Protein AF-A0A2X3J5K5-F1 (afdb_monomer)

Nearest PDB structures (foldseek):
  3zx6-assembly1_A  TM=9.446E-01  e=4.909E-11  Archaeoglobus fulgidus DSM 4304
  8c5v-assembly1_I  TM=9.275E-01  e=1.408E-10  Escherichia coli
  3zx6-assembly1_B  TM=9.457E-01  e=4.040E-10  Archaeoglobus fulgidus DSM 4304
  3ja6-assembly1_I  TM=5.205E-01  e=5.633E-06  Escherichia coli
  3g67-assembly1_A  TM=5.575E-01  e=2.902E-05  Thermotoga maritima

Organism: NCBI:txid158822

Structure (mmCIF, N/CA/C/O backbone):
data_AF-A0A2X3J5K5-F1
#
_entry.id   AF-A0A2X3J5K5-F1
#
loop_
_atom_site.group_PDB
_atom_site.id
_atom_site.type_symbol
_atom_site.label_atom_id
_atom_site.label_alt_id
_atom_site.label_comp_id
_atom_site.label_asym_id
_atom_site.label_entity_id
_atom_site.label_seq_id
_atom_site.pdbx_PDB_ins_code
_atom_site.Cartn_x
_atom_site.Cartn_y
_atom_site.Cartn_z
_atom_site.occupancy
_atom_site.B_iso_or_equiv
_atom_site.auth_seq_id
_atom_site.auth_comp_id
_atom_site.auth_asym_id
_atom_site.auth_atom_id
_atom_site.pdbx_PDB_model_num
ATOM 1 N N . MET A 1 1 ? -40.249 -5.834 88.099 1.00 46.81 1 MET A N 1
ATOM 2 C CA . MET A 1 1 ? -40.583 -4.762 87.136 1.00 46.81 1 MET A CA 1
ATOM 3 C C . MET A 1 1 ? -39.458 -4.706 86.101 1.00 46.81 1 MET A C 1
ATOM 5 O O . MET A 1 1 ? -38.444 -4.090 86.367 1.00 46.81 1 MET A O 1
ATOM 9 N N . THR A 1 2 ? -39.566 -5.437 84.986 1.00 55.00 2 THR A N 1
ATOM 10 C CA . THR A 1 2 ? -38.539 -5.498 83.906 1.00 55.00 2 THR A CA 1
ATOM 11 C C . THR A 1 2 ? -39.133 -5.218 82.517 1.00 55.00 2 THR A C 1
ATOM 13 O O . THR A 1 2 ? -38.489 -5.398 81.490 1.00 55.00 2 THR A O 1
ATOM 16 N N . TRP A 1 3 ? -40.389 -4.769 82.482 1.00 56.94 3 TRP A N 1
ATOM 17 C CA . TRP A 1 3 ? -41.113 -4.407 81.264 1.00 56.94 3 TRP A CA 1
ATOM 18 C C . TRP A 1 3 ? -40.567 -3.172 80.516 1.00 56.94 3 TRP A C 1
ATOM 20 O O . TRP A 1 3 ? -40.581 -3.207 79.286 1.00 56.94 3 TRP A O 1
ATOM 30 N N . PRO A 1 4 ? -40.043 -2.118 81.181 1.00 62.28 4 PRO A N 1
ATOM 31 C CA . PRO A 1 4 ? -39.484 -0.964 80.470 1.00 62.28 4 PRO A CA 1
ATOM 32 C C . PRO A 1 4 ? -38.283 -1.354 79.600 1.00 62.28 4 PRO A C 1
ATOM 34 O O . PRO A 1 4 ? -38.254 -1.033 78.420 1.00 62.28 4 PRO A O 1
ATOM 37 N N . SER A 1 5 ? -37.378 -2.174 80.147 1.00 67.25 5 SER A N 1
ATOM 38 C CA . SER A 1 5 ? -36.110 -2.580 79.526 1.00 67.25 5 SER A CA 1
ATOM 39 C C . SER A 1 5 ? -36.296 -3.346 78.214 1.00 67.25 5 SER A C 1
ATOM 41 O O . SER A 1 5 ? -35.604 -3.087 77.239 1.00 67.25 5 SER A O 1
ATOM 43 N N . ARG A 1 6 ? -37.268 -4.270 78.166 1.00 74.69 6 ARG A N 1
ATOM 44 C CA . ARG A 1 6 ? -37.573 -5.039 76.945 1.00 74.69 6 ARG A CA 1
ATOM 45 C C . ARG A 1 6 ? -38.246 -4.193 75.868 1.00 74.69 6 ARG A C 1
ATOM 47 O O . ARG A 1 6 ? -38.060 -4.465 74.688 1.00 74.69 6 ARG A O 1
ATOM 54 N N . THR A 1 7 ? -39.033 -3.197 76.270 1.00 79.75 7 THR A N 1
ATOM 55 C CA . THR A 1 7 ? -39.702 -2.291 75.326 1.00 79.75 7 THR A CA 1
ATOM 56 C C . THR A 1 7 ? -38.690 -1.313 74.720 1.00 79.75 7 THR A C 1
ATOM 58 O O . THR A 1 7 ? -38.739 -1.054 73.523 1.00 79.75 7 THR A O 1
ATOM 61 N N . GLU A 1 8 ? -37.725 -0.843 75.517 1.00 80.12 8 GLU A N 1
ATOM 62 C CA . GLU A 1 8 ? -36.580 -0.034 75.072 1.00 80.12 8 GLU A CA 1
ATOM 63 C C . GLU A 1 8 ? -35.655 -0.802 74.116 1.00 80.12 8 GLU A C 1
ATOM 65 O O . GLU A 1 8 ? -35.320 -0.293 73.049 1.00 80.12 8 GLU A O 1
ATOM 70 N N . GLU A 1 9 ? -35.304 -2.052 74.437 1.00 81.50 9 GLU A N 1
ATOM 71 C CA . GLU A 1 9 ? -34.522 -2.920 73.542 1.00 81.50 9 GLU A CA 1
ATOM 72 C C . GLU A 1 9 ? -35.236 -3.174 72.209 1.00 81.50 9 GLU A C 1
ATOM 74 O O . GLU A 1 9 ? -34.619 -3.095 71.148 1.00 81.50 9 GLU A O 1
ATOM 79 N N . GLN A 1 10 ? -36.543 -3.462 72.239 1.00 76.38 10 GLN A N 1
ATOM 80 C CA . GLN A 1 10 ? -37.319 -3.662 71.013 1.00 76.38 10 GLN A CA 1
ATOM 81 C C . GLN A 1 10 ? -37.435 -2.383 70.179 1.00 76.38 10 GLN A C 1
ATOM 83 O O . GLN A 1 10 ? -37.351 -2.460 68.953 1.00 76.38 10 GLN A O 1
ATOM 88 N N . ALA A 1 11 ? -37.612 -1.223 70.816 1.00 84.00 11 ALA A N 1
ATOM 89 C CA . ALA A 1 11 ? -37.636 0.063 70.126 1.00 84.00 11 ALA A CA 1
ATOM 90 C C . ALA A 1 11 ? -36.280 0.369 69.470 1.00 84.00 11 ALA A C 1
ATOM 92 O O . ALA A 1 11 ? -36.245 0.735 68.298 1.00 84.00 11 ALA A O 1
ATOM 93 N N . SER A 1 12 ? -35.174 0.121 70.177 1.00 85.50 12 SER A N 1
ATOM 94 C CA . SER A 1 12 ? -33.817 0.295 69.647 1.00 85.50 12 SER A CA 1
ATOM 95 C C . SER A 1 12 ? -33.522 -0.650 68.474 1.00 85.50 12 SER A C 1
ATOM 97 O O . SER A 1 12 ? -32.991 -0.220 67.451 1.00 85.50 12 SER A O 1
ATOM 99 N N . ALA A 1 13 ? -33.941 -1.918 68.553 1.00 87.25 13 ALA A N 1
ATOM 100 C CA . ALA A 1 13 ? -33.798 -2.868 67.447 1.00 87.25 13 ALA A CA 1
ATOM 101 C C . ALA A 1 13 ? -34.619 -2.462 66.207 1.00 87.25 13 ALA A C 1
ATOM 103 O O . ALA A 1 13 ? -34.168 -2.637 65.071 1.00 87.25 13 ALA A O 1
ATOM 104 N N . LEU A 1 14 ? -35.817 -1.900 66.408 1.00 89.56 14 LEU A N 1
ATOM 105 C CA . LEU A 1 14 ? -36.647 -1.350 65.333 1.00 89.56 14 LEU A CA 1
ATOM 106 C C . LEU A 1 14 ? -36.011 -0.114 64.694 1.00 89.56 14 LEU A C 1
ATOM 108 O O . LEU A 1 14 ? -36.003 -0.017 63.471 1.00 89.56 14 LEU A O 1
ATOM 112 N N . GLU A 1 15 ? -35.445 0.790 65.491 1.00 89.00 15 GLU A N 1
ATOM 113 C CA . GLU A 1 15 ? -34.732 1.974 65.003 1.00 89.00 15 GLU A CA 1
ATOM 114 C C . GLU A 1 15 ? -33.497 1.583 64.179 1.00 89.00 15 GLU A C 1
ATOM 116 O O . GLU A 1 15 ? -33.308 2.070 63.064 1.00 89.00 15 GLU A O 1
ATOM 121 N N . GLN A 1 16 ? -32.719 0.607 64.654 1.00 89.94 16 GLN A N 1
ATOM 122 C CA . GLN A 1 16 ? -31.580 0.065 63.914 1.00 89.94 16 GLN A CA 1
ATOM 123 C C . GLN A 1 16 ? -32.014 -0.628 62.613 1.00 89.94 16 GLN A C 1
ATOM 125 O O . GLN A 1 16 ? -31.350 -0.492 61.583 1.00 89.94 16 GLN A O 1
ATOM 130 N N . THR A 1 17 ? -33.147 -1.336 62.626 1.00 92.19 17 THR A N 1
ATOM 131 C CA . THR A 1 17 ? -33.714 -1.957 61.419 1.00 92.19 17 THR A CA 1
ATOM 132 C C . THR A 1 17 ? -34.195 -0.901 60.426 1.00 92.19 17 THR A C 1
ATOM 134 O O . THR A 1 17 ? -33.926 -1.024 59.234 1.00 92.19 17 THR A O 1
ATOM 137 N N . ALA A 1 18 ? -34.868 0.153 60.894 1.00 91.00 18 ALA A N 1
ATOM 138 C CA . ALA A 1 18 ? -35.326 1.256 60.055 1.00 91.00 18 ALA A CA 1
ATOM 139 C C . ALA A 1 18 ? -34.145 1.995 59.408 1.00 91.00 18 ALA A C 1
ATOM 141 O O . ALA A 1 18 ? -34.134 2.168 58.192 1.00 91.00 18 ALA A O 1
ATOM 142 N N . SER A 1 19 ? -33.108 2.316 60.188 1.00 92.94 19 SER A N 1
ATOM 143 C CA . SER A 1 19 ? -31.868 2.912 59.678 1.00 92.94 19 SER A CA 1
ATOM 144 C C . SER A 1 19 ? -31.179 2.010 58.643 1.00 92.94 19 SER A C 1
ATOM 146 O O . SER A 1 19 ? -30.794 2.476 57.572 1.00 92.94 19 SER A O 1
ATOM 148 N N . SER A 1 20 ? -31.120 0.697 58.896 1.00 94.00 20 SER A N 1
ATOM 149 C CA . SER A 1 20 ? -30.566 -0.278 57.942 1.00 94.00 20 SER A CA 1
ATOM 150 C C . SER A 1 20 ? -31.387 -0.358 56.644 1.00 94.00 20 SER A C 1
ATOM 152 O O . SER A 1 20 ? -30.834 -0.529 55.558 1.00 94.00 20 SER A O 1
ATOM 154 N N . MET A 1 21 ? -32.715 -0.224 56.731 1.00 93.81 21 MET A N 1
ATOM 155 C CA . MET A 1 21 ? -33.614 -0.195 55.570 1.00 93.81 21 MET A CA 1
ATOM 156 C C . MET A 1 21 ? -33.464 1.095 54.754 1.00 93.81 21 MET A C 1
ATOM 158 O O . MET A 1 21 ? -33.534 1.048 53.522 1.00 93.81 21 MET A O 1
ATOM 162 N N . GLU A 1 22 ? -33.224 2.236 55.402 1.00 93.06 22 GLU A N 1
ATOM 163 C CA . GLU A 1 22 ? -32.908 3.500 54.726 1.00 93.06 22 GLU A CA 1
ATOM 164 C C . GLU A 1 22 ? -31.576 3.411 53.969 1.00 93.06 22 GLU A C 1
ATOM 166 O O . GLU A 1 22 ? -31.519 3.748 52.784 1.00 93.06 22 GLU A O 1
ATOM 171 N N . GLU A 1 23 ? -30.531 2.870 54.601 1.00 94.38 23 GLU A N 1
ATOM 172 C CA . GLU A 1 2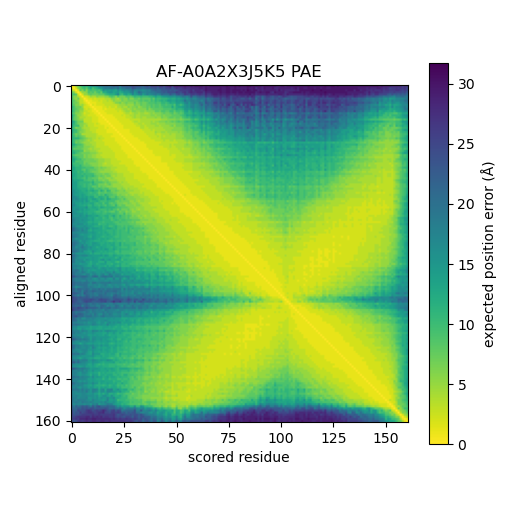3 ? -29.221 2.664 53.971 1.00 94.38 23 GLU A CA 1
ATOM 173 C C . GLU A 1 23 ? -29.299 1.678 52.792 1.00 94.38 23 GLU A C 1
ATOM 175 O O . GLU A 1 23 ? -28.726 1.908 51.719 1.00 94.38 23 GLU A O 1
ATOM 180 N N . MET A 1 24 ? -30.085 0.606 52.939 1.00 95.44 24 MET A N 1
ATOM 181 C CA . MET A 1 24 ? -30.337 -0.346 51.858 1.00 95.44 24 MET A CA 1
ATOM 182 C C . MET A 1 24 ? -31.084 0.310 50.694 1.00 95.44 24 MET A C 1
ATOM 184 O O . MET A 1 24 ? -30.707 0.118 49.538 1.00 95.44 24 MET A O 1
ATOM 188 N N . THR A 1 25 ? -32.102 1.125 50.976 1.00 95.00 25 THR A N 1
ATOM 189 C CA . THR A 1 25 ? -32.851 1.859 49.945 1.00 95.00 25 THR A CA 1
ATOM 190 C C . THR A 1 25 ? -31.946 2.842 49.202 1.00 95.00 25 THR A C 1
ATOM 192 O O . THR A 1 25 ? -31.992 2.911 47.970 1.00 95.00 25 THR A O 1
ATOM 195 N N . ALA A 1 26 ? -31.073 3.551 49.924 1.00 96.31 26 ALA A N 1
ATOM 196 C CA . ALA A 1 26 ? -30.068 4.427 49.330 1.00 96.31 26 ALA A CA 1
ATOM 197 C C . ALA A 1 26 ? -29.107 3.644 48.418 1.00 96.31 26 ALA A C 1
ATOM 199 O O . ALA A 1 26 ? -28.869 4.047 47.279 1.00 96.31 26 ALA A O 1
ATOM 200 N N . THR A 1 27 ? -28.635 2.479 48.867 1.00 96.31 27 THR A N 1
ATOM 201 C CA . THR A 1 27 ? -27.745 1.606 48.085 1.00 96.31 27 THR A CA 1
ATOM 202 C C . THR A 1 27 ? -28.432 1.052 46.833 1.00 96.31 27 THR A C 1
ATOM 204 O O . THR A 1 27 ? -27.840 1.030 45.755 1.00 96.31 27 THR A O 1
ATOM 207 N N . VAL A 1 28 ? -29.698 0.635 46.933 1.00 97.31 28 VAL A N 1
ATOM 208 C CA . VAL A 1 28 ? -30.490 0.159 45.786 1.00 97.31 28 VAL A CA 1
ATOM 209 C C . VAL A 1 28 ? -30.683 1.271 44.756 1.00 97.31 28 VAL A C 1
ATOM 211 O O . VAL A 1 28 ? -30.502 1.028 43.561 1.00 97.31 28 VAL A O 1
ATOM 214 N N . LYS A 1 29 ? -30.989 2.497 45.199 1.00 96.38 29 LYS A N 1
ATOM 215 C CA . LYS A 1 29 ? -31.101 3.662 44.312 1.00 96.38 29 LYS A CA 1
ATOM 216 C C . LYS A 1 29 ? -29.771 3.964 43.613 1.00 96.38 29 LYS A C 1
ATOM 218 O O . LYS A 1 29 ? -29.751 4.091 42.391 1.00 96.38 29 LYS A O 1
ATOM 223 N N . GLN A 1 30 ? -28.667 3.984 44.359 1.00 97.25 30 GLN A N 1
ATOM 224 C CA . GLN A 1 30 ? -27.324 4.173 43.805 1.00 97.25 30 GLN A CA 1
ATOM 225 C C . GLN A 1 30 ? -26.982 3.094 42.764 1.00 97.25 30 GLN A C 1
ATOM 227 O O . GLN A 1 30 ? -26.449 3.397 41.699 1.00 97.25 30 GLN A O 1
ATOM 232 N N . ASN A 1 31 ? -27.321 1.831 43.032 1.00 97.06 31 ASN A N 1
ATOM 233 C CA . ASN A 1 31 ? -27.102 0.732 42.092 1.00 97.06 31 ASN A CA 1
ATOM 234 C C . ASN A 1 31 ? -27.932 0.883 40.812 1.00 97.06 31 ASN A C 1
ATOM 236 O O . ASN A 1 31 ? -27.423 0.605 39.726 1.00 97.06 31 ASN A O 1
ATOM 240 N N . ALA A 1 32 ? -29.179 1.349 40.916 1.00 96.62 32 ALA A N 1
ATOM 241 C CA . ALA A 1 32 ? -30.015 1.630 39.753 1.00 96.62 32 ALA A CA 1
ATOM 242 C C . ALA A 1 32 ? -29.423 2.757 38.884 1.00 96.62 32 ALA A C 1
ATOM 244 O O . ALA A 1 32 ? -29.333 2.611 37.663 1.00 96.62 32 ALA A O 1
ATOM 245 N N . GLU A 1 33 ? -28.945 3.840 39.503 1.00 96.75 33 GLU A N 1
ATOM 246 C CA . GLU A 1 33 ? -28.274 4.953 38.812 1.00 96.75 33 GLU A CA 1
ATOM 247 C C . GLU A 1 33 ? -26.956 4.510 38.150 1.00 96.75 33 GLU A C 1
ATOM 249 O O . GLU A 1 33 ? -26.683 4.846 36.990 1.00 96.75 33 GLU A O 1
ATOM 254 N N . ASN A 1 34 ? -26.165 3.685 38.844 1.00 96.12 34 ASN A N 1
ATOM 255 C CA . ASN A 1 34 ? -24.940 3.093 38.305 1.00 96.12 34 ASN A CA 1
ATOM 256 C C . ASN A 1 34 ? -25.236 2.194 37.093 1.00 96.12 34 ASN A C 1
ATOM 258 O O . ASN A 1 34 ? -24.546 2.287 36.076 1.00 96.12 34 ASN A O 1
ATOM 262 N N . ALA A 1 35 ? -26.276 1.356 37.160 1.00 96.69 35 ALA A N 1
ATOM 263 C CA . ALA A 1 35 ? -26.683 0.488 36.056 1.00 96.69 35 ALA A CA 1
ATOM 264 C C . ALA A 1 35 ? -27.153 1.292 34.831 1.00 96.69 35 ALA A C 1
ATOM 266 O O . ALA A 1 35 ? -26.780 0.976 33.697 1.00 96.69 35 ALA A O 1
ATOM 267 N N . GLN A 1 36 ? -27.917 2.367 35.049 1.00 96.44 36 GLN A N 1
ATOM 268 C CA . GLN A 1 36 ? -28.340 3.269 33.978 1.00 96.44 36 GLN A CA 1
ATOM 269 C C . GLN A 1 36 ? -27.137 3.953 33.312 1.00 96.44 36 GLN A C 1
ATOM 271 O O . GLN A 1 36 ? -27.042 3.981 32.082 1.00 96.44 36 GLN A O 1
ATOM 276 N N . SER A 1 37 ? -26.191 4.448 34.112 1.00 96.19 37 SER A N 1
ATOM 277 C CA . SER A 1 37 ? -24.966 5.088 33.618 1.00 96.19 37 SER A CA 1
ATOM 278 C C . SER A 1 37 ? -24.092 4.107 32.828 1.00 96.19 37 SER A C 1
ATOM 280 O O . SER A 1 37 ? -23.632 4.426 31.730 1.00 96.19 37 SER A O 1
ATOM 282 N N . ALA A 1 38 ? -23.923 2.878 33.327 1.00 95.62 38 ALA A N 1
ATOM 283 C CA . ALA A 1 38 ? -23.194 1.818 32.633 1.00 95.62 38 ALA A CA 1
ATOM 284 C C . ALA A 1 38 ? -23.841 1.460 31.284 1.00 95.62 38 ALA A C 1
ATOM 286 O O . ALA A 1 38 ? -23.137 1.302 30.285 1.00 95.62 38 ALA A O 1
ATOM 287 N N . SER A 1 39 ? -25.176 1.400 31.223 1.00 94.44 39 SER A N 1
ATOM 288 C CA . SER A 1 39 ? -25.912 1.165 29.975 1.00 94.44 39 SER A CA 1
ATOM 289 C C . SER A 1 39 ? -25.675 2.280 28.948 1.00 94.44 39 SER A C 1
ATOM 291 O O . SER A 1 39 ? -25.408 2.006 27.775 1.00 94.44 39 SER A O 1
ATOM 293 N N . GLN A 1 40 ? -25.700 3.546 29.374 1.00 95.31 40 GLN A N 1
ATOM 294 C CA . GLN A 1 40 ? -25.410 4.682 28.492 1.00 95.31 40 GLN A CA 1
ATOM 295 C C . GLN A 1 40 ? -23.964 4.674 27.978 1.00 95.31 40 GLN A C 1
ATOM 297 O O . GLN A 1 40 ? -23.726 4.947 26.794 1.00 95.31 40 GLN A O 1
ATOM 302 N N . LEU A 1 41 ? -23.005 4.330 28.840 1.00 94.50 41 LEU A N 1
ATOM 303 C CA . LEU A 1 41 ? -21.601 4.205 28.462 1.00 94.50 41 LEU A CA 1
ATOM 304 C C . LEU A 1 41 ? -21.401 3.078 27.440 1.00 94.50 41 LEU A C 1
ATOM 306 O O . LEU A 1 41 ? -20.757 3.296 26.414 1.00 94.50 41 LEU A O 1
ATOM 310 N N . ALA A 1 42 ? -22.019 1.914 27.663 1.00 92.50 42 ALA A N 1
ATOM 311 C CA . ALA A 1 42 ? -21.983 0.787 26.733 1.00 92.50 42 ALA A CA 1
ATOM 312 C C . ALA A 1 42 ? -22.578 1.150 25.360 1.00 92.50 42 ALA A C 1
ATOM 314 O O . ALA A 1 42 ? -21.964 0.878 24.329 1.00 92.50 42 ALA A O 1
ATOM 315 N N . ASN A 1 43 ? -23.719 1.849 25.329 1.00 92.44 43 ASN A N 1
ATOM 316 C CA . ASN A 1 43 ? -24.330 2.330 24.083 1.00 92.44 43 ASN A CA 1
ATOM 317 C C . ASN A 1 43 ? -23.428 3.315 23.326 1.00 92.44 43 ASN A C 1
ATOM 319 O O . ASN A 1 43 ? -23.385 3.328 22.095 1.00 92.44 43 ASN A O 1
ATOM 323 N N . THR A 1 44 ? -22.704 4.167 24.049 1.00 92.88 44 THR A N 1
ATOM 324 C CA . THR A 1 44 ? -21.768 5.120 23.439 1.00 92.88 44 THR A CA 1
ATOM 325 C C . THR A 1 44 ? -20.540 4.403 22.885 1.00 92.88 44 THR A C 1
ATOM 327 O O . THR A 1 44 ? -20.182 4.636 21.733 1.00 92.88 44 THR A O 1
ATOM 330 N N . ALA A 1 45 ? -19.970 3.459 23.637 1.00 88.94 45 ALA A N 1
ATOM 331 C CA . ALA A 1 45 ? -18.870 2.618 23.171 1.00 88.94 45 ALA A CA 1
ATOM 332 C C . ALA A 1 45 ? -19.249 1.793 21.927 1.00 88.94 45 ALA A C 1
ATOM 334 O O . ALA A 1 45 ? -18.458 1.716 20.988 1.00 88.94 45 ALA A O 1
ATOM 335 N N . SER A 1 46 ? -20.469 1.240 21.880 1.00 89.62 46 SER A N 1
ATOM 336 C CA . SER A 1 46 ? -20.979 0.503 20.713 1.00 89.62 46 SER A CA 1
ATOM 337 C C . SER A 1 46 ? -21.043 1.386 19.467 1.00 89.62 46 SER A C 1
ATOM 339 O O . SER A 1 46 ? -20.538 1.001 18.415 1.00 89.62 46 SER A O 1
ATOM 341 N N . ARG A 1 47 ? -21.581 2.607 19.586 1.00 90.19 47 ARG A N 1
ATOM 342 C CA . ARG A 1 47 ? -21.628 3.563 18.464 1.00 90.19 47 ARG A CA 1
ATOM 343 C C . ARG A 1 47 ? -20.234 3.953 17.975 1.00 90.19 47 ARG A C 1
ATOM 345 O O . ARG A 1 47 ? -20.003 4.012 16.771 1.00 90.19 47 ARG A O 1
ATOM 352 N N . SER A 1 48 ? -19.288 4.186 18.886 1.00 89.81 48 SER A N 1
ATOM 353 C CA . SER A 1 48 ? -17.896 4.459 18.507 1.00 89.81 48 SER A CA 1
ATOM 354 C C . SER A 1 48 ? -17.240 3.265 17.809 1.00 89.81 48 SER A C 1
ATOM 356 O O . SER A 1 48 ? -16.485 3.461 16.859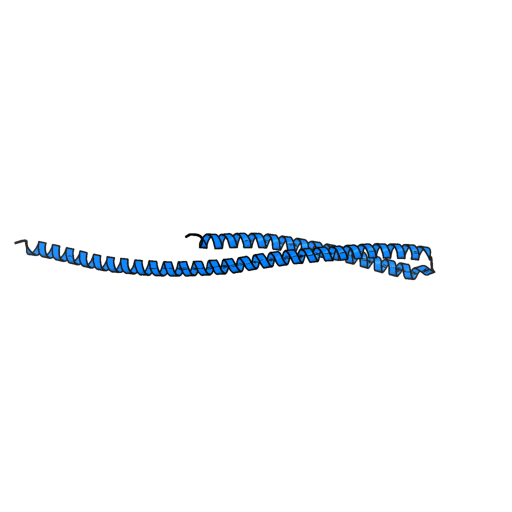 1.00 89.81 48 SER A O 1
ATOM 358 N N . ALA A 1 49 ? -17.544 2.032 18.225 1.00 87.75 49 ALA A N 1
ATOM 359 C CA . ALA A 1 49 ? -17.065 0.827 17.552 1.00 87.75 49 ALA A CA 1
ATOM 360 C C . ALA A 1 49 ? -17.655 0.683 16.138 1.00 87.75 49 ALA A C 1
ATOM 362 O O . ALA A 1 49 ? -16.919 0.374 15.204 1.00 87.75 49 ALA A O 1
ATOM 363 N N . GLU A 1 50 ? -18.946 0.964 15.944 1.00 87.94 50 GLU A N 1
ATOM 364 C CA . GLU A 1 50 ? -19.582 0.971 14.617 1.00 87.94 50 GLU A CA 1
ATOM 365 C C . GLU A 1 50 ? -18.929 1.994 13.678 1.00 87.94 50 GLU A C 1
ATOM 367 O O . GLU A 1 50 ? -18.556 1.657 12.552 1.00 87.94 50 GLU A O 1
ATOM 372 N N . GLN A 1 51 ? -18.716 3.223 14.160 1.00 90.12 51 GLN A N 1
ATOM 373 C CA . GLN A 1 51 ? -18.018 4.269 13.408 1.00 90.12 51 GLN A CA 1
ATOM 374 C C . GLN A 1 51 ? -16.573 3.868 13.084 1.00 90.12 51 GLN A C 1
ATOM 376 O O . GLN A 1 51 ? -16.138 4.001 11.941 1.00 90.12 51 GLN A O 1
ATOM 381 N N . GLY A 1 52 ? -15.842 3.317 14.058 1.00 89.94 52 GLY A N 1
ATOM 382 C CA . GLY A 1 52 ? -14.487 2.805 13.848 1.00 89.94 52 GLY A CA 1
ATOM 383 C C . GLY A 1 52 ? -14.444 1.679 12.812 1.00 89.94 52 GLY A C 1
ATOM 384 O O . GLY A 1 52 ? -13.555 1.654 11.964 1.00 89.94 52 GLY A O 1
ATOM 385 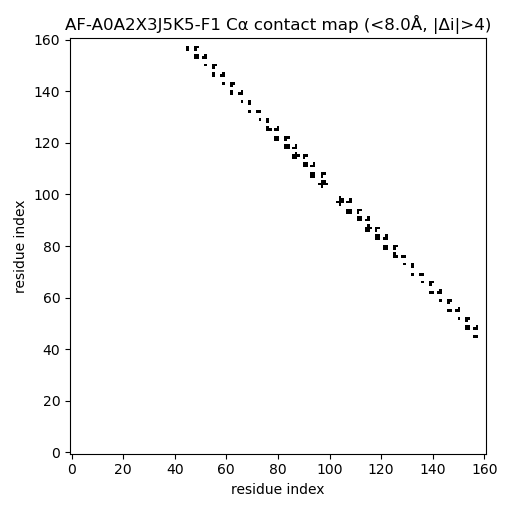N N . GLY A 1 53 ? -15.441 0.791 12.818 1.00 89.38 53 GLY A N 1
ATOM 386 C CA . GLY A 1 53 ? -15.592 -0.265 11.820 1.00 89.38 53 GLY A CA 1
ATOM 387 C C . GLY A 1 53 ? -15.795 0.274 10.401 1.00 89.38 53 GLY A C 1
ATOM 388 O O . GLY A 1 53 ? -15.209 -0.266 9.463 1.00 89.38 53 GLY A O 1
ATOM 389 N N . ALA A 1 54 ? -16.572 1.350 10.240 1.00 89.38 54 ALA A N 1
ATOM 390 C CA . ALA A 1 54 ? -16.766 2.009 8.947 1.00 89.38 54 ALA A CA 1
ATOM 391 C C . ALA A 1 54 ? -15.472 2.659 8.426 1.00 89.38 54 ALA A C 1
ATOM 393 O O . ALA A 1 54 ? -15.119 2.474 7.262 1.00 89.38 54 ALA A O 1
ATOM 394 N N . VAL A 1 55 ? -14.723 3.348 9.295 1.00 91.62 55 VAL A N 1
ATOM 395 C CA . VAL A 1 55 ? -13.424 3.945 8.935 1.00 91.62 55 VAL A CA 1
ATOM 396 C C . VAL A 1 55 ? -12.426 2.867 8.515 1.00 91.62 55 VAL A C 1
ATOM 398 O O . VAL A 1 55 ? -11.769 2.999 7.486 1.00 91.62 55 VAL A O 1
ATOM 401 N N . VAL A 1 56 ? -12.343 1.767 9.266 1.00 91.06 56 VAL A N 1
ATOM 402 C CA . VAL A 1 56 ? -11.477 0.631 8.919 1.00 91.06 56 VAL A CA 1
ATOM 403 C C . VAL A 1 56 ? -11.842 0.043 7.554 1.00 91.06 56 VAL A C 1
ATOM 405 O O . VAL A 1 56 ? -10.945 -0.239 6.762 1.00 91.06 56 VAL A O 1
ATOM 408 N N . ALA A 1 57 ? -13.134 -0.100 7.245 1.00 88.62 57 ALA A N 1
ATOM 409 C CA . ALA A 1 57 ? -13.575 -0.582 5.937 1.00 88.62 57 ALA A CA 1
ATOM 410 C C . ALA A 1 57 ? -13.122 0.344 4.794 1.00 88.62 57 ALA A C 1
ATOM 412 O O . ALA A 1 57 ? -12.608 -0.139 3.788 1.00 88.62 57 ALA A O 1
ATOM 413 N N . GLN A 1 58 ? -13.229 1.663 4.980 1.00 92.44 58 GLN A N 1
ATOM 414 C CA . GLN A 1 58 ? -12.771 2.650 3.998 1.00 92.44 58 GLN A CA 1
ATOM 415 C C . GLN A 1 58 ? -11.244 2.620 3.801 1.00 92.44 58 GLN A C 1
ATOM 417 O O . GLN A 1 58 ? -10.749 2.789 2.684 1.00 92.44 58 GLN A O 1
ATOM 422 N N . VAL A 1 59 ? -10.477 2.374 4.870 1.00 92.19 59 VAL A N 1
ATOM 423 C CA . VAL A 1 59 ? -9.019 2.202 4.773 1.00 92.19 59 VAL A CA 1
ATOM 424 C C . VAL A 1 59 ? -8.673 0.965 3.945 1.00 92.19 59 VAL A C 1
ATOM 426 O O . VAL A 1 59 ? -7.808 1.059 3.078 1.00 92.19 59 VAL A O 1
ATOM 429 N N . VAL A 1 60 ? -9.352 -0.169 4.159 1.00 89.50 60 VAL A N 1
ATOM 430 C CA . VAL A 1 60 ? -9.139 -1.387 3.353 1.00 89.50 60 VAL A CA 1
ATOM 431 C C . VAL A 1 60 ? -9.430 -1.122 1.875 1.00 89.50 60 VAL A C 1
ATOM 433 O O . VAL A 1 60 ? -8.585 -1.420 1.036 1.00 89.50 60 VAL A O 1
ATOM 436 N N . GLU A 1 61 ? -10.557 -0.482 1.558 1.00 92.00 61 GLU A N 1
ATOM 437 C CA . GLU A 1 61 ? -10.907 -0.112 0.178 1.00 92.00 61 GLU A CA 1
ATOM 438 C C . GLU A 1 61 ? -9.837 0.784 -0.472 1.00 92.00 61 GLU A C 1
ATOM 440 O O . GLU A 1 61 ? -9.451 0.587 -1.626 1.00 92.00 61 GLU A O 1
ATOM 445 N N . THR A 1 62 ? -9.295 1.737 0.288 1.00 93.44 62 THR A N 1
ATOM 446 C CA . THR A 1 62 ? -8.217 2.614 -0.190 1.00 93.44 62 THR A CA 1
ATOM 447 C C . THR A 1 62 ? -6.934 1.826 -0.464 1.00 93.44 62 THR A C 1
ATOM 449 O O . THR A 1 62 ? -6.281 2.054 -1.481 1.00 93.44 62 THR A O 1
ATOM 452 N N . MET A 1 63 ? -6.574 0.880 0.408 1.00 91.25 63 MET A N 1
ATOM 453 C CA . MET A 1 63 ? -5.399 0.019 0.223 1.00 91.25 63 MET A CA 1
ATOM 454 C C . MET A 1 63 ? -5.537 -0.877 -1.015 1.00 91.25 63 MET A C 1
ATOM 456 O O . MET A 1 63 ? -4.581 -1.006 -1.783 1.00 91.25 63 MET A O 1
ATOM 460 N N . ASP A 1 64 ? -6.728 -1.417 -1.272 1.00 89.94 64 ASP A N 1
ATOM 461 C CA . ASP A 1 64 ? -7.014 -2.182 -2.491 1.00 89.94 64 ASP A CA 1
ATOM 462 C C . ASP A 1 64 ? -6.881 -1.299 -3.748 1.00 89.94 64 ASP A C 1
ATOM 464 O O . ASP A 1 64 ? -6.290 -1.707 -4.755 1.00 89.94 64 ASP A O 1
ATOM 468 N N . GLY A 1 65 ? -7.346 -0.046 -3.678 1.00 94.06 65 GLY A N 1
ATOM 469 C CA . GLY A 1 65 ? -7.162 0.953 -4.734 1.00 94.06 65 GLY A CA 1
ATOM 470 C C . GLY A 1 65 ? -5.691 1.294 -5.009 1.00 94.06 65 GLY A C 1
ATOM 471 O O . GLY A 1 65 ? -5.285 1.408 -6.174 1.00 94.06 65 GLY A O 1
ATOM 472 N N . ILE A 1 66 ? -4.870 1.405 -3.959 1.00 92.38 66 ILE A N 1
ATOM 473 C CA . ILE A 1 66 ? -3.418 1.607 -4.077 1.00 92.38 66 ILE A CA 1
ATOM 474 C C . ILE A 1 66 ? -2.768 0.395 -4.754 1.00 92.38 66 ILE A C 1
ATOM 476 O O . ILE A 1 66 ? -2.002 0.573 -5.700 1.00 92.38 66 ILE A O 1
ATOM 480 N N . SER A 1 67 ? -3.112 -0.830 -4.340 1.00 90.81 67 SER A N 1
ATOM 481 C CA . SER A 1 67 ? -2.577 -2.062 -4.940 1.00 90.81 67 SER A CA 1
ATOM 482 C C . SER A 1 67 ? -2.926 -2.180 -6.431 1.00 90.81 67 SER A C 1
ATOM 484 O O . SER A 1 67 ? -2.058 -2.454 -7.260 1.00 90.81 67 SER A O 1
ATOM 486 N N . SER A 1 68 ? -4.171 -1.872 -6.804 1.00 93.00 68 SER A N 1
ATOM 487 C CA . SER A 1 68 ? -4.601 -1.833 -8.208 1.00 93.00 68 SER A CA 1
ATOM 488 C C . SER A 1 68 ? -3.827 -0.793 -9.028 1.00 93.00 68 SER A C 1
ATOM 490 O O . SER A 1 68 ? -3.405 -1.062 -10.155 1.00 93.00 68 SER A O 1
ATOM 492 N N . SER A 1 69 ? -3.594 0.392 -8.458 1.00 95.50 69 SER A N 1
ATOM 493 C CA . SER A 1 69 ? -2.827 1.456 -9.115 1.00 95.50 69 SER A CA 1
ATOM 494 C C . SER A 1 69 ? -1.357 1.075 -9.293 1.00 95.50 69 SER A C 1
ATOM 496 O O . SER A 1 69 ? -0.791 1.313 -10.358 1.00 95.50 69 SER A O 1
ATOM 498 N N . ALA A 1 70 ? -0.760 0.428 -8.294 1.00 94.69 70 ALA A N 1
ATOM 499 C CA . ALA A 1 70 ? 0.604 -0.078 -8.362 1.00 94.69 70 ALA A CA 1
ATOM 500 C C . ALA A 1 70 ? 0.777 -1.126 -9.474 1.00 94.69 70 ALA A C 1
ATOM 502 O O . ALA A 1 70 ? 1.730 -1.035 -10.242 1.00 94.69 70 ALA A O 1
ATOM 503 N N . ASN A 1 71 ? -0.181 -2.045 -9.649 1.00 91.69 71 ASN A N 1
ATOM 504 C CA . ASN A 1 71 ? -0.147 -3.011 -10.755 1.00 91.69 71 ASN A CA 1
ATOM 505 C C . ASN A 1 71 ? -0.139 -2.323 -12.129 1.00 91.69 71 ASN A C 1
ATOM 507 O O . ASN A 1 71 ? 0.663 -2.673 -12.990 1.00 91.69 71 ASN A O 1
ATOM 511 N N . LYS A 1 72 ? -0.963 -1.282 -12.316 1.00 95.94 72 LYS A N 1
ATOM 512 C CA . LYS A 1 72 ? -0.956 -0.490 -13.560 1.00 95.94 72 LYS A CA 1
ATOM 513 C C . LYS A 1 72 ? 0.391 0.191 -13.800 1.00 95.94 72 LYS A C 1
ATOM 515 O O . LYS A 1 72 ? 0.830 0.288 -14.942 1.00 95.94 72 LYS A O 1
ATOM 520 N N . ILE A 1 73 ? 1.042 0.676 -12.741 1.00 95.75 73 ILE A N 1
ATOM 521 C CA . ILE A 1 73 ? 2.387 1.252 -12.842 1.00 95.75 73 ILE A CA 1
ATOM 522 C C . ILE A 1 73 ? 3.377 0.174 -13.292 1.00 95.75 73 ILE A C 1
ATOM 524 O O . ILE A 1 73 ? 4.130 0.420 -14.229 1.00 95.75 73 ILE A O 1
ATOM 528 N N . THR A 1 74 ? 3.341 -1.024 -12.703 1.00 95.75 74 THR 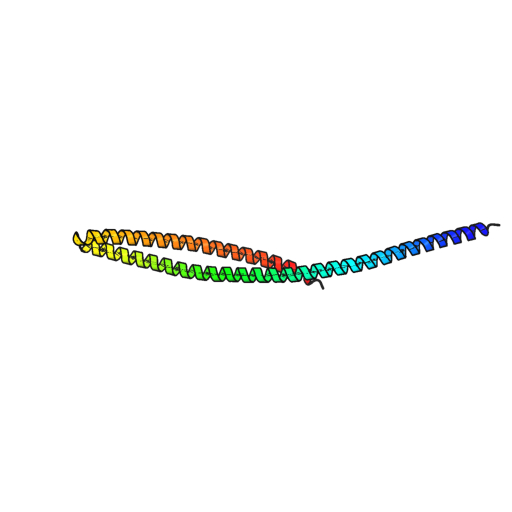A N 1
ATOM 529 C CA . THR A 1 74 ? 4.200 -2.150 -13.107 1.00 95.75 74 THR A CA 1
ATOM 530 C C . THR A 1 74 ? 4.055 -2.486 -14.592 1.00 95.75 74 THR A C 1
ATOM 532 O O . THR A 1 74 ? 5.066 -2.663 -15.275 1.00 95.75 74 THR A O 1
ATOM 535 N N . ASP A 1 75 ? 2.828 -2.498 -15.119 1.00 95.81 75 ASP A N 1
ATOM 536 C CA . ASP A 1 75 ? 2.573 -2.729 -16.546 1.00 95.81 75 ASP A CA 1
ATOM 537 C C . ASP A 1 75 ? 3.212 -1.638 -17.425 1.00 95.81 75 ASP A C 1
ATOM 539 O O . ASP A 1 75 ? 3.880 -1.938 -18.418 1.00 95.81 75 ASP A O 1
ATOM 543 N N . ILE A 1 76 ? 3.069 -0.364 -17.039 1.00 97.12 76 ILE A N 1
ATOM 544 C CA . ILE A 1 76 ? 3.674 0.777 -17.748 1.00 97.12 76 ILE A CA 1
ATOM 545 C C . ILE A 1 76 ? 5.204 0.683 -17.727 1.00 97.12 76 ILE A C 1
ATOM 547 O O . ILE A 1 76 ? 5.850 0.893 -18.754 1.00 97.12 76 ILE A O 1
ATOM 551 N N . ILE A 1 77 ? 5.793 0.339 -16.582 1.00 97.06 77 ILE A N 1
ATOM 552 C CA . ILE A 1 77 ? 7.241 0.150 -16.454 1.00 97.06 77 ILE A CA 1
ATOM 553 C C . ILE A 1 77 ? 7.727 -0.992 -17.356 1.00 97.06 77 ILE A C 1
ATOM 555 O O . ILE A 1 77 ? 8.767 -0.852 -17.998 1.00 97.06 77 ILE A O 1
ATOM 559 N N . GLY A 1 78 ? 6.955 -2.075 -17.497 1.00 96.94 78 GLY A N 1
ATOM 560 C CA . GLY A 1 78 ? 7.253 -3.153 -18.447 1.00 96.94 78 GLY A CA 1
ATOM 561 C C . GLY A 1 78 ? 7.272 -2.692 -19.911 1.00 96.94 78 GLY A C 1
ATOM 562 O O . GLY A 1 78 ? 8.135 -3.108 -20.690 1.00 96.94 78 GLY A O 1
ATOM 563 N N . VAL A 1 79 ? 6.370 -1.781 -20.290 1.00 98.06 79 VAL A N 1
ATOM 564 C CA . VAL A 1 79 ? 6.392 -1.145 -21.619 1.00 98.06 79 VAL A CA 1
ATOM 565 C C . VAL A 1 79 ? 7.637 -0.268 -21.788 1.00 98.06 79 VAL A C 1
ATOM 567 O O . VAL A 1 79 ? 8.279 -0.327 -22.835 1.00 98.06 79 VAL A O 1
ATOM 570 N N . ILE A 1 80 ? 8.022 0.505 -20.769 1.00 97.00 80 ILE A N 1
ATOM 571 C CA . ILE A 1 80 ? 9.227 1.353 -20.808 1.00 97.00 80 ILE A CA 1
ATOM 572 C C . ILE A 1 80 ? 10.498 0.509 -20.967 1.00 97.00 80 ILE A C 1
ATOM 574 O O . ILE A 1 80 ? 11.340 0.844 -21.800 1.00 97.00 80 ILE A O 1
ATOM 578 N N . ASP A 1 81 ? 10.623 -0.597 -20.232 1.00 97.56 81 ASP A N 1
ATOM 579 C CA . ASP A 1 81 ? 11.752 -1.527 -20.366 1.00 97.56 81 ASP A CA 1
ATOM 580 C C . ASP A 1 81 ? 11.810 -2.141 -21.777 1.00 97.56 81 ASP A C 1
ATOM 582 O O . ASP A 1 81 ? 12.861 -2.173 -22.419 1.00 97.56 81 ASP A O 1
ATOM 586 N N . SER A 1 82 ? 10.650 -2.506 -22.333 1.00 97.88 82 SER A N 1
ATOM 587 C CA . SER A 1 82 ? 10.546 -2.990 -23.716 1.00 97.88 82 SER A CA 1
ATOM 588 C C . SER A 1 82 ? 10.997 -1.937 -24.740 1.00 97.88 82 SER A C 1
ATOM 590 O O . SER A 1 82 ? 11.716 -2.266 -25.686 1.00 97.88 82 SER A O 1
ATOM 592 N N . ILE A 1 83 ? 10.629 -0.664 -24.552 1.00 97.88 83 ILE A N 1
ATOM 593 C CA . ILE A 1 83 ? 11.071 0.454 -25.405 1.00 97.88 83 ILE A CA 1
ATOM 594 C C . ILE A 1 83 ? 12.582 0.670 -25.274 1.00 97.88 83 ILE A C 1
ATOM 596 O O . ILE A 1 83 ? 13.269 0.861 -26.283 1.00 97.88 83 ILE A O 1
ATOM 600 N N . ALA A 1 84 ? 13.122 0.621 -24.055 1.00 98.19 84 ALA A N 1
ATOM 601 C CA . ALA A 1 84 ? 14.555 0.740 -23.809 1.00 98.19 84 ALA A CA 1
ATOM 602 C C . ALA A 1 84 ? 15.325 -0.391 -24.511 1.00 98.19 84 ALA A C 1
ATOM 604 O O . ALA A 1 84 ? 16.302 -0.135 -25.217 1.00 98.19 84 ALA A O 1
ATOM 605 N N . PHE A 1 85 ? 14.834 -1.629 -24.423 1.00 97.56 85 PHE A N 1
ATOM 606 C CA . PHE A 1 85 ? 15.413 -2.768 -25.126 1.00 97.56 85 PHE A CA 1
ATOM 607 C C . PHE A 1 85 ? 15.387 -2.586 -26.650 1.00 97.56 85 PHE A C 1
ATOM 609 O O . PHE A 1 85 ? 16.419 -2.736 -27.305 1.00 97.56 85 PHE A O 1
ATOM 616 N N . GLN A 1 86 ? 14.245 -2.193 -27.224 1.00 98.25 86 GLN A N 1
ATOM 617 C CA . GLN A 1 86 ? 14.130 -1.914 -28.660 1.00 98.25 86 GLN A CA 1
ATOM 618 C C . GLN A 1 86 ? 15.082 -0.797 -29.108 1.00 98.25 86 GLN A C 1
ATOM 620 O O . GLN A 1 86 ? 15.761 -0.934 -30.126 1.00 98.25 86 GLN A O 1
ATOM 625 N N . THR A 1 87 ? 15.193 0.273 -28.320 1.00 98.06 87 THR A N 1
ATOM 626 C CA . THR A 1 87 ? 16.107 1.396 -28.580 1.00 98.06 87 THR A CA 1
ATOM 627 C C . THR A 1 87 ? 17.565 0.938 -28.565 1.00 98.06 87 THR A C 1
ATOM 629 O O . THR A 1 87 ? 18.341 1.311 -29.444 1.00 98.06 87 THR A O 1
ATOM 632 N N . ASN A 1 88 ? 17.935 0.068 -27.622 1.00 96.94 88 ASN A N 1
ATOM 633 C CA . ASN A 1 88 ? 19.270 -0.524 -27.551 1.00 96.94 88 ASN A CA 1
ATOM 634 C C . ASN A 1 88 ? 19.589 -1.381 -28.794 1.00 96.94 88 ASN A C 1
ATOM 636 O O . ASN A 1 88 ? 20.700 -1.299 -29.319 1.00 96.94 88 ASN A O 1
ATOM 640 N N . ILE A 1 89 ? 18.623 -2.153 -29.309 1.00 97.25 89 ILE A N 1
ATOM 641 C CA . ILE A 1 89 ? 18.794 -2.922 -30.553 1.00 97.25 89 ILE A CA 1
ATOM 642 C C . ILE A 1 89 ? 18.910 -2.001 -31.776 1.00 97.25 89 ILE A C 1
ATOM 644 O O . ILE A 1 89 ? 19.795 -2.208 -32.607 1.00 97.25 89 ILE A O 1
ATOM 648 N N . LEU A 1 90 ? 18.081 -0.955 -31.881 1.00 97.38 90 LEU A N 1
ATOM 649 C CA . LEU A 1 90 ? 18.199 0.036 -32.959 1.00 97.38 90 LEU A CA 1
ATOM 650 C C . LEU A 1 90 ? 19.574 0.716 -32.951 1.00 97.38 90 LEU A C 1
ATOM 652 O O . LEU A 1 90 ? 20.201 0.849 -34.001 1.00 97.38 90 LEU A O 1
ATOM 656 N N . ALA A 1 91 ? 20.056 1.110 -31.772 1.00 97.50 91 ALA A N 1
ATOM 657 C CA . ALA A 1 91 ? 21.358 1.741 -31.603 1.00 97.50 91 ALA A CA 1
ATOM 658 C C . ALA A 1 91 ? 22.509 0.802 -31.990 1.00 97.50 91 ALA A C 1
ATOM 660 O O . ALA A 1 91 ? 23.461 1.222 -32.648 1.00 97.50 91 ALA A O 1
ATOM 661 N N . LEU A 1 92 ? 22.408 -0.485 -31.647 1.00 95.62 92 LEU A N 1
ATOM 662 C CA . LEU A 1 92 ? 23.371 -1.495 -32.082 1.00 95.62 92 LEU A CA 1
ATOM 663 C C . LEU A 1 92 ? 23.398 -1.628 -33.611 1.00 95.62 92 LEU A C 1
ATOM 665 O O . LEU A 1 92 ? 24.477 -1.604 -34.199 1.00 95.62 92 LEU A O 1
ATOM 669 N N . ASN A 1 93 ? 22.233 -1.714 -34.257 1.00 96.25 93 ASN A N 1
ATOM 670 C CA . ASN A 1 93 ? 22.143 -1.795 -35.717 1.00 96.25 93 ASN A CA 1
ATOM 671 C C . ASN A 1 93 ? 22.734 -0.546 -36.391 1.00 96.25 93 ASN A C 1
ATOM 673 O O . ASN A 1 93 ? 23.486 -0.667 -37.356 1.00 96.25 93 ASN A O 1
ATOM 677 N N . ALA A 1 94 ? 22.460 0.645 -35.850 1.00 95.94 94 ALA A N 1
ATOM 678 C CA . ALA A 1 94 ? 23.036 1.896 -36.339 1.00 95.94 94 ALA A CA 1
ATOM 679 C C . ALA A 1 94 ? 24.567 1.924 -36.199 1.00 95.94 94 ALA A C 1
ATOM 681 O O . ALA A 1 94 ? 25.259 2.365 -37.114 1.00 95.94 94 ALA A O 1
ATOM 682 N N . ALA A 1 95 ? 25.109 1.413 -35.089 1.00 94.62 95 ALA A N 1
ATOM 683 C CA . ALA A 1 95 ? 26.553 1.309 -34.890 1.00 94.62 95 ALA A CA 1
ATOM 684 C C . ALA A 1 95 ? 27.212 0.351 -35.901 1.00 94.62 95 ALA A C 1
ATOM 686 O O . ALA A 1 95 ? 28.299 0.643 -36.401 1.00 94.62 95 ALA A O 1
ATOM 687 N N . VAL A 1 96 ? 26.550 -0.763 -36.238 1.00 95.31 96 VAL A N 1
ATOM 688 C CA . VAL A 1 96 ? 27.023 -1.710 -37.264 1.00 95.31 96 VAL A CA 1
ATOM 689 C C . VAL A 1 96 ? 27.031 -1.063 -38.650 1.00 95.31 96 VAL A C 1
ATOM 691 O O . VAL A 1 96 ? 28.031 -1.159 -39.362 1.00 95.31 96 VAL A O 1
ATOM 694 N N . GLU A 1 97 ? 25.961 -0.363 -39.029 1.00 94.69 97 GLU A N 1
ATOM 695 C CA . GLU A 1 97 ? 25.890 0.298 -40.338 1.00 94.69 97 GLU A CA 1
ATOM 696 C C . GLU A 1 97 ? 26.885 1.468 -40.439 1.00 94.69 97 GLU A C 1
ATOM 698 O O . GLU A 1 97 ? 27.536 1.656 -41.466 1.00 94.69 97 GLU A O 1
ATOM 703 N N . ALA A 1 98 ? 27.100 2.200 -39.342 1.00 95.19 98 ALA A N 1
ATOM 704 C CA . ALA A 1 98 ? 28.125 3.235 -39.258 1.00 95.19 98 ALA A CA 1
ATOM 705 C C . ALA A 1 98 ? 29.543 2.666 -39.444 1.00 95.19 98 ALA A C 1
ATOM 707 O O . ALA A 1 98 ? 30.350 3.256 -40.161 1.00 95.19 98 ALA A O 1
ATOM 708 N N . ALA A 1 99 ? 29.841 1.500 -38.859 1.00 92.56 99 ALA A N 1
ATOM 709 C CA . ALA A 1 99 ? 31.111 0.810 -39.083 1.00 92.56 99 ALA A CA 1
ATOM 710 C C . ALA A 1 99 ? 31.273 0.369 -40.549 1.00 92.56 99 ALA A C 1
ATOM 712 O O . ALA A 1 99 ? 32.367 0.454 -41.108 1.00 92.56 99 ALA A O 1
ATOM 713 N N . ARG A 1 100 ? 30.177 -0.048 -41.196 1.00 95.00 100 ARG A N 1
ATOM 714 C CA . ARG A 1 100 ? 30.157 -0.445 -42.610 1.00 95.00 100 ARG A CA 1
ATOM 715 C C . ARG A 1 100 ? 30.417 0.726 -43.565 1.00 95.00 100 ARG A C 1
ATOM 717 O O . ARG A 1 100 ? 31.047 0.528 -44.600 1.00 95.00 100 ARG A O 1
ATOM 724 N N . ALA A 1 101 ? 29.979 1.934 -43.211 1.00 93.50 101 ALA A N 1
ATOM 725 C CA . ALA A 1 101 ? 30.203 3.159 -43.983 1.00 93.50 101 ALA A CA 1
ATOM 726 C C . ALA A 1 101 ? 31.631 3.741 -43.854 1.00 93.50 101 ALA A C 1
ATOM 728 O O . ALA A 1 101 ? 31.952 4.737 -44.509 1.00 93.50 101 ALA A O 1
ATOM 729 N N . GLY A 1 102 ? 32.497 3.144 -43.025 1.00 91.62 102 GLY A N 1
ATOM 730 C CA . GLY A 1 102 ? 33.889 3.569 -42.856 1.00 91.62 102 GLY A CA 1
ATOM 731 C C . GLY A 1 102 ? 34.011 5.006 -42.337 1.00 91.62 102 GLY A C 1
ATOM 732 O O . GLY A 1 102 ? 33.325 5.401 -41.394 1.00 91.62 102 GLY A O 1
ATOM 733 N N . ASP A 1 103 ? 34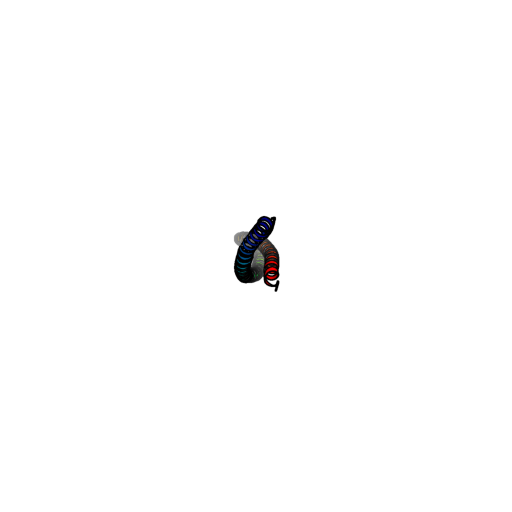.874 5.816 -42.956 1.00 91.50 103 ASP A N 1
ATOM 734 C CA . ASP A 1 103 ? 35.145 7.188 -42.501 1.00 91.50 103 ASP A CA 1
ATOM 735 C C . ASP A 1 103 ? 33.920 8.114 -42.546 1.00 91.50 103 ASP A C 1
ATOM 737 O O . ASP A 1 103 ? 33.800 9.009 -41.709 1.00 91.50 103 ASP A O 1
ATOM 741 N N . GLN A 1 104 ? 32.973 7.864 -43.457 1.00 88.81 104 GLN A N 1
ATOM 742 C CA . GLN A 1 104 ? 31.728 8.636 -43.566 1.00 88.81 104 GLN A CA 1
ATOM 743 C C . GLN A 1 104 ? 30.750 8.337 -42.413 1.00 88.81 104 GLN A C 1
ATOM 745 O O . GLN A 1 104 ? 29.885 9.153 -42.100 1.00 88.81 104 GLN A O 1
ATOM 750 N N . GLY A 1 105 ? 30.892 7.184 -41.749 1.00 91.69 105 GLY A N 1
ATOM 751 C CA . GLY A 1 105 ? 30.028 6.745 -40.651 1.00 91.69 105 GLY A CA 1
ATOM 752 C C . GLY A 1 105 ? 30.487 7.178 -39.257 1.00 91.69 105 GLY A C 1
ATOM 753 O O . GLY A 1 105 ? 29.763 6.961 -38.288 1.00 91.69 105 GLY A O 1
ATOM 754 N N . ARG A 1 106 ? 31.659 7.814 -39.116 1.00 90.50 106 ARG A N 1
ATOM 755 C CA . ARG A 1 106 ? 32.256 8.132 -37.802 1.00 90.50 106 ARG A CA 1
ATOM 756 C C . ARG A 1 106 ? 31.344 8.956 -36.890 1.00 90.50 106 ARG A C 1
ATOM 758 O O . ARG A 1 106 ? 31.229 8.637 -35.711 1.00 90.50 106 ARG A O 1
ATOM 765 N N . GLY A 1 107 ? 30.667 9.973 -37.427 1.00 91.25 107 GLY A N 1
ATOM 766 C CA . GLY A 1 107 ? 29.714 10.782 -36.655 1.00 91.25 107 GLY A CA 1
ATOM 767 C C . GLY A 1 107 ? 28.486 9.982 -36.203 1.00 91.25 107 GLY A C 1
ATOM 768 O O . GLY A 1 107 ? 28.066 10.087 -35.053 1.00 91.25 107 GLY A O 1
ATOM 769 N N . PHE A 1 108 ? 27.961 9.115 -37.074 1.00 92.69 108 PHE A N 1
ATOM 770 C CA . PHE A 1 108 ? 26.829 8.241 -36.755 1.00 92.69 108 PHE A CA 1
ATOM 771 C C . PHE A 1 108 ? 27.179 7.187 -35.700 1.00 92.69 108 PHE A C 1
ATOM 773 O O . PHE A 1 108 ? 26.350 6.897 -34.841 1.00 92.69 108 PHE A O 1
ATOM 780 N N . ALA A 1 109 ? 28.409 6.664 -35.708 1.00 94.00 109 ALA A N 1
ATOM 781 C CA . ALA A 1 109 ? 28.869 5.697 -34.712 1.00 94.00 109 ALA A CA 1
ATOM 782 C C . ALA A 1 109 ? 28.863 6.277 -33.285 1.00 94.00 109 ALA A C 1
ATOM 784 O O . ALA A 1 109 ? 28.469 5.586 -32.346 1.00 94.00 109 ALA A O 1
ATOM 785 N N . VAL A 1 110 ? 29.249 7.549 -33.122 1.00 94.75 110 VAL A N 1
ATOM 786 C CA . VAL A 1 110 ? 29.230 8.233 -31.815 1.00 94.75 110 VAL A CA 1
ATOM 787 C C . VAL A 1 110 ? 27.797 8.402 -31.316 1.00 94.75 110 VAL A C 1
ATOM 789 O O . VAL A 1 110 ? 27.492 8.022 -30.188 1.00 94.75 110 VAL A O 1
ATOM 792 N N . VAL A 1 111 ? 26.897 8.895 -32.173 1.00 96.12 111 VAL A N 1
ATOM 793 C CA . VAL A 1 111 ? 25.478 9.063 -31.818 1.00 96.12 111 VAL A CA 1
ATOM 794 C C . VAL A 1 111 ? 24.839 7.719 -31.461 1.00 96.12 111 VAL A C 1
ATOM 796 O O . VAL A 1 111 ? 24.126 7.624 -30.465 1.00 96.12 111 VAL A O 1
ATOM 799 N N . ALA A 1 112 ? 25.131 6.658 -32.218 1.00 97.25 112 ALA A N 1
ATOM 800 C CA . ALA A 1 112 ? 24.647 5.313 -31.924 1.00 97.25 112 ALA A CA 1
ATOM 801 C C . ALA A 1 112 ? 25.128 4.808 -30.549 1.00 97.25 112 ALA A C 1
ATOM 803 O O . ALA A 1 112 ? 24.352 4.210 -29.805 1.00 97.25 112 ALA A O 1
ATOM 804 N N . GLY A 1 113 ? 26.380 5.092 -30.174 1.00 96.88 113 GLY A N 1
ATOM 805 C CA . GLY A 1 113 ? 26.909 4.791 -28.842 1.00 96.88 113 GLY A CA 1
ATOM 806 C C . GLY A 1 113 ? 26.178 5.537 -27.720 1.00 96.88 113 GLY A C 1
ATOM 807 O O . GLY A 1 113 ? 25.807 4.924 -26.718 1.00 96.88 113 GLY A O 1
ATOM 808 N N . GLU A 1 114 ? 25.905 6.829 -27.909 1.00 97.56 114 GLU A N 1
ATOM 809 C CA . GLU A 1 114 ? 25.193 7.660 -26.929 1.00 97.56 114 GLU A CA 1
ATOM 810 C C . GLU A 1 114 ? 23.748 7.177 -26.722 1.00 97.56 114 GLU A C 1
ATOM 812 O O . GLU A 1 114 ? 23.299 6.994 -25.589 1.00 97.56 114 GLU A O 1
ATOM 817 N N . VAL A 1 115 ? 23.034 6.877 -27.817 1.00 97.88 115 VAL A N 1
ATOM 818 C CA . VAL A 1 115 ? 21.665 6.330 -27.771 1.00 97.88 115 VAL A CA 1
ATOM 819 C C . VAL A 1 115 ? 21.647 4.970 -27.074 1.00 97.88 115 VAL A C 1
ATOM 821 O O . VAL A 1 115 ? 20.756 4.702 -26.267 1.00 97.88 115 VAL A O 1
ATOM 824 N N . ARG A 1 116 ? 22.647 4.118 -27.331 1.00 97.38 116 ARG A N 1
ATOM 825 C CA . ARG A 1 116 ? 22.778 2.820 -26.660 1.00 97.38 116 ARG A CA 1
ATOM 826 C C . ARG A 1 116 ? 22.977 2.979 -25.153 1.00 97.38 116 ARG A C 1
ATOM 828 O O . ARG A 1 116 ? 22.303 2.307 -24.376 1.00 97.38 116 ARG A O 1
ATOM 835 N N . SER A 1 117 ? 23.870 3.881 -24.748 1.00 97.75 117 SER A N 1
ATOM 836 C CA . SER A 1 117 ? 24.122 4.196 -23.338 1.00 97.75 117 SER A CA 1
ATOM 837 C C . SER A 1 117 ? 22.856 4.715 -22.646 1.00 97.75 117 SER A C 1
ATOM 839 O O . SER A 1 117 ? 22.496 4.250 -21.562 1.00 97.75 117 SER A O 1
ATOM 841 N N . LEU A 1 118 ? 22.113 5.613 -23.304 1.00 97.69 118 LEU A N 1
ATOM 842 C CA . LEU A 1 118 ? 20.846 6.131 -22.790 1.00 97.69 118 LEU A CA 1
ATOM 843 C C . LEU A 1 118 ? 19.802 5.019 -22.617 1.00 97.69 118 LEU A C 1
ATOM 845 O O . LEU A 1 118 ? 19.176 4.935 -21.564 1.00 97.69 118 LEU A O 1
ATOM 849 N N . ALA A 1 119 ? 19.666 4.131 -23.603 1.00 98.12 119 ALA A N 1
ATOM 850 C CA . ALA A 1 119 ? 18.755 2.994 -23.536 1.00 98.12 119 ALA A CA 1
ATOM 851 C C . ALA A 1 119 ? 19.083 2.048 -22.367 1.00 98.12 119 ALA A C 1
ATOM 853 O O . ALA A 1 119 ? 18.189 1.641 -21.629 1.00 98.12 119 ALA A O 1
ATOM 854 N N . GLN A 1 120 ? 20.366 1.746 -22.140 1.00 97.19 120 GLN A N 1
ATOM 855 C CA . GLN A 1 120 ? 20.801 0.933 -20.998 1.00 97.19 120 GLN A CA 1
ATOM 856 C C . GLN A 1 120 ? 20.494 1.606 -19.653 1.00 97.19 120 GLN A C 1
ATOM 858 O O . GLN A 1 120 ? 20.029 0.945 -18.724 1.00 97.19 120 GLN A O 1
ATOM 863 N N . ARG A 1 121 ? 20.701 2.925 -19.550 1.00 97.88 121 ARG A N 1
ATOM 864 C CA . ARG A 1 121 ? 20.341 3.699 -18.351 1.00 97.88 121 ARG A CA 1
ATOM 865 C C . ARG A 1 121 ? 18.834 3.694 -18.098 1.00 97.88 121 ARG A C 1
ATOM 867 O O . ARG A 1 121 ? 18.424 3.520 -16.955 1.00 97.88 121 ARG A O 1
ATOM 874 N N . SER A 1 122 ? 18.017 3.843 -19.142 1.00 97.44 122 SER A N 1
ATOM 875 C CA . SER A 1 122 ? 16.557 3.758 -19.032 1.00 97.44 122 SER A CA 1
ATOM 876 C C . SER A 1 122 ? 16.089 2.382 -18.556 1.00 97.44 122 SER A C 1
ATOM 878 O O . SER A 1 122 ? 15.224 2.326 -17.689 1.00 97.44 122 SER A O 1
ATOM 880 N N . ALA A 1 123 ? 16.683 1.292 -19.054 1.00 96.75 123 ALA A N 1
ATOM 881 C CA . ALA A 1 123 ? 16.364 -0.065 -18.601 1.00 96.75 123 ALA A CA 1
ATOM 882 C C . ALA A 1 123 ? 16.722 -0.283 -17.116 1.00 96.75 123 ALA A C 1
ATOM 884 O O . ALA A 1 123 ? 15.922 -0.826 -16.357 1.00 96.75 123 ALA A O 1
ATOM 885 N N . SER A 1 124 ? 17.890 0.204 -16.668 1.00 97.50 124 SER A N 1
ATOM 886 C CA . SER A 1 124 ? 18.274 0.152 -15.245 1.00 97.50 124 SER A CA 1
ATOM 887 C C . SER A 1 124 ? 17.278 0.907 -14.365 1.00 97.50 124 SER A C 1
ATOM 889 O O . SER A 1 124 ? 16.768 0.352 -13.397 1.00 97.50 124 SER A O 1
ATOM 891 N N . ALA A 1 125 ? 16.935 2.142 -14.745 1.00 97.38 125 ALA A N 1
ATOM 892 C CA . ALA A 1 125 ? 15.982 2.955 -13.997 1.00 97.38 125 ALA A CA 1
ATOM 893 C C . ALA A 1 125 ? 14.581 2.323 -13.962 1.00 97.38 125 ALA A C 1
ATOM 895 O O . ALA A 1 125 ? 13.930 2.327 -12.922 1.00 97.38 125 ALA A O 1
ATOM 896 N N . ALA A 1 126 ? 14.121 1.743 -15.076 1.00 97.25 126 ALA A N 1
ATOM 897 C CA . ALA A 1 126 ? 12.854 1.016 -15.124 1.00 97.25 126 ALA A CA 1
ATOM 898 C C . ALA A 1 126 ? 12.852 -0.163 -14.138 1.00 97.25 126 ALA A C 1
ATOM 900 O O . ALA A 1 126 ? 11.882 -0.349 -13.404 1.00 97.25 126 ALA A O 1
ATOM 901 N N . LYS A 1 127 ? 13.955 -0.917 -14.061 1.00 96.00 127 LYS A N 1
ATOM 902 C CA . LYS A 1 127 ? 14.101 -2.021 -13.109 1.00 96.00 127 LYS A CA 1
ATOM 903 C C . LYS A 1 127 ? 14.076 -1.546 -11.652 1.00 96.00 127 LYS A C 1
ATOM 905 O O . LYS A 1 127 ? 13.339 -2.117 -10.856 1.00 96.00 127 LYS A O 1
ATOM 910 N N . GLU A 1 128 ? 14.812 -0.488 -11.318 1.00 97.31 128 GLU A N 1
ATOM 911 C CA . GLU A 1 128 ? 14.818 0.090 -9.964 1.00 97.31 128 GLU A CA 1
ATOM 912 C C . GLU A 1 128 ? 13.423 0.584 -9.545 1.00 97.31 128 GLU A C 1
ATOM 914 O O . GLU A 1 128 ? 12.976 0.337 -8.425 1.00 97.31 128 GLU A O 1
ATOM 919 N N . ILE A 1 129 ? 12.686 1.230 -10.457 1.00 96.31 129 ILE A N 1
ATOM 920 C CA . ILE A 1 129 ? 11.306 1.658 -10.188 1.00 96.31 129 ILE A CA 1
ATOM 921 C C . ILE A 1 129 ? 10.401 0.445 -9.959 1.00 96.31 129 ILE A C 1
ATOM 923 O O . ILE A 1 129 ? 9.569 0.471 -9.054 1.00 96.31 129 ILE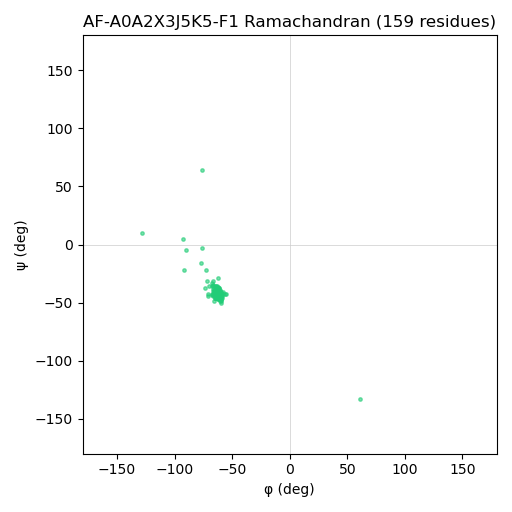 A O 1
ATOM 927 N N . LYS A 1 130 ? 10.556 -0.620 -10.754 1.00 95.19 130 LYS A N 1
ATOM 928 C CA . LYS A 1 130 ? 9.777 -1.849 -10.583 1.00 95.19 130 LYS A CA 1
ATOM 929 C C . LYS A 1 130 ? 9.981 -2.456 -9.193 1.00 95.19 130 LYS A C 1
ATOM 931 O O . LYS A 1 130 ? 8.994 -2.777 -8.541 1.00 95.19 130 LYS A O 1
ATOM 936 N N . GLU A 1 131 ? 11.226 -2.550 -8.731 1.00 96.25 131 GLU A N 1
ATOM 937 C CA . GLU A 1 131 ? 11.559 -3.060 -7.392 1.00 96.25 131 GLU A CA 1
ATOM 938 C C . GLU A 1 131 ? 10.896 -2.213 -6.285 1.00 96.25 131 GLU A C 1
ATOM 940 O O . GLU A 1 131 ? 10.230 -2.756 -5.405 1.00 96.25 131 GLU A O 1
ATOM 945 N N . LEU A 1 132 ? 10.952 -0.877 -6.378 1.00 96.31 132 LEU A N 1
ATOM 946 C CA . LEU A 1 132 ? 10.298 0.017 -5.405 1.00 96.31 132 LEU A CA 1
ATOM 947 C C . LEU A 1 132 ? 8.767 -0.122 -5.381 1.00 96.31 132 LEU A C 1
ATOM 949 O O . LEU A 1 132 ? 8.137 0.003 -4.324 1.00 96.31 132 LEU A O 1
ATOM 953 N N . ILE A 1 133 ? 8.150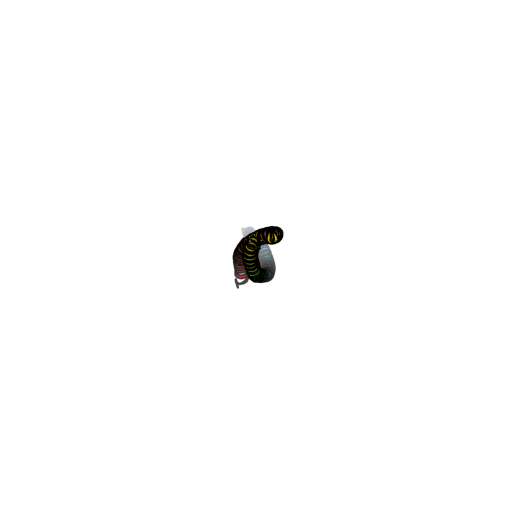 -0.357 -6.540 1.00 94.31 133 ILE A N 1
ATOM 954 C CA . ILE A 1 133 ? 6.705 -0.581 -6.642 1.00 94.31 133 ILE A CA 1
ATOM 955 C C . ILE A 1 133 ? 6.326 -1.943 -6.051 1.00 94.31 133 ILE A C 1
ATOM 957 O O . ILE A 1 133 ? 5.354 -2.013 -5.300 1.00 94.31 133 ILE A O 1
ATOM 961 N N . GLU A 1 134 ? 7.094 -3.000 -6.320 1.00 93.12 134 GLU A N 1
ATOM 962 C CA . GLU A 1 134 ? 6.883 -4.326 -5.720 1.00 93.12 134 GLU A CA 1
ATOM 963 C C . GLU A 1 134 ? 6.985 -4.274 -4.187 1.00 93.12 134 GLU A C 1
ATOM 965 O O . GLU A 1 134 ? 6.102 -4.781 -3.486 1.00 93.12 134 GLU A O 1
ATOM 970 N N . ASP A 1 135 ? 7.985 -3.573 -3.652 1.00 94.56 135 ASP A N 1
ATOM 971 C CA . ASP A 1 135 ? 8.119 -3.337 -2.212 1.00 94.56 135 ASP A CA 1
ATOM 972 C C . ASP A 1 135 ? 6.921 -2.568 -1.638 1.00 94.56 135 ASP A C 1
ATOM 974 O O . ASP A 1 135 ? 6.381 -2.931 -0.587 1.00 94.56 135 ASP A O 1
ATOM 978 N N . SER A 1 136 ? 6.451 -1.540 -2.348 1.00 92.88 136 SER A N 1
ATOM 979 C CA . SER A 1 136 ? 5.274 -0.761 -1.946 1.00 92.88 136 SER A CA 1
ATOM 980 C C . SER A 1 136 ? 4.007 -1.624 -1.909 1.00 92.88 136 SER A C 1
ATOM 982 O O . SER A 1 136 ? 3.223 -1.531 -0.962 1.00 92.88 136 SER A O 1
ATOM 984 N N . VAL A 1 137 ? 3.815 -2.511 -2.892 1.00 92.69 137 VAL A N 1
ATOM 985 C CA . VAL A 1 137 ? 2.692 -3.466 -2.923 1.00 92.69 137 VAL A CA 1
ATOM 986 C C . VAL A 1 137 ? 2.755 -4.422 -1.735 1.00 92.69 137 VAL A C 1
ATOM 988 O O . VAL A 1 137 ? 1.737 -4.646 -1.076 1.00 92.69 137 VAL A O 1
ATOM 991 N N . ASN A 1 138 ? 3.939 -4.944 -1.413 1.00 92.75 138 ASN A N 1
ATOM 992 C CA . ASN A 1 138 ? 4.131 -5.825 -0.262 1.00 92.75 138 ASN A CA 1
ATOM 993 C C . ASN A 1 138 ? 3.796 -5.119 1.064 1.00 92.75 138 ASN A C 1
ATOM 995 O O . ASN A 1 138 ? 3.122 -5.696 1.924 1.00 92.75 138 ASN A O 1
ATOM 999 N N . GLN A 1 139 ? 4.207 -3.856 1.223 1.00 92.88 139 GLN A N 1
ATOM 1000 C CA . GLN A 1 139 ? 3.873 -3.054 2.404 1.00 92.88 139 GLN A CA 1
ATOM 1001 C C . GLN A 1 139 ? 2.366 -2.804 2.523 1.00 92.88 139 GLN A C 1
ATOM 1003 O O . GLN A 1 139 ? 1.799 -2.989 3.602 1.00 92.88 139 GLN A O 1
ATOM 1008 N N . VAL A 1 140 ? 1.700 -2.451 1.420 1.00 93.38 140 VAL A N 1
ATOM 1009 C CA . VAL A 1 140 ? 0.243 -2.250 1.380 1.00 93.38 140 VAL A CA 1
ATOM 1010 C C . VAL A 1 140 ? -0.503 -3.542 1.717 1.00 93.38 140 VAL A C 1
ATOM 1012 O O . VAL A 1 140 ? -1.439 -3.517 2.514 1.00 93.38 140 VAL A O 1
ATOM 1015 N N . ALA A 1 141 ? -0.066 -4.689 1.190 1.00 90.25 141 ALA A N 1
ATOM 1016 C CA . ALA A 1 141 ? -0.667 -5.988 1.493 1.00 90.25 141 ALA A CA 1
ATOM 1017 C C . ALA A 1 141 ? -0.532 -6.362 2.981 1.00 90.25 141 ALA A C 1
ATOM 1019 O O . ALA A 1 141 ? -1.485 -6.848 3.598 1.00 90.25 141 ALA A O 1
ATOM 1020 N N . SER A 1 142 ? 0.635 -6.101 3.578 1.00 92.31 142 SER A N 1
ATOM 1021 C CA . SER A 1 142 ? 0.861 -6.281 5.017 1.00 92.31 142 SER A CA 1
ATOM 1022 C C . SER A 1 142 ? -0.034 -5.352 5.850 1.00 92.31 142 SER A C 1
ATOM 1024 O O . SER A 1 142 ? -0.724 -5.804 6.767 1.00 92.31 142 SER A O 1
ATOM 1026 N N . GLY A 1 143 ? -0.109 -4.070 5.476 1.00 91.50 143 GLY A N 1
ATOM 1027 C CA . GLY A 1 143 ? -0.984 -3.087 6.116 1.00 91.50 143 GLY A CA 1
ATOM 1028 C C . GLY A 1 143 ? -2.464 -3.469 6.036 1.00 91.50 143 GLY A C 1
ATOM 1029 O O . GLY A 1 143 ? -3.167 -3.417 7.044 1.00 91.50 143 GLY A O 1
ATOM 1030 N N . SER A 1 144 ? -2.924 -3.942 4.875 1.00 91.00 144 SER A N 1
ATOM 1031 C CA . SER A 1 144 ? -4.299 -4.413 4.672 1.00 91.00 144 SER A CA 1
ATOM 1032 C C . SER A 1 144 ? -4.647 -5.581 5.603 1.00 91.00 144 SER A C 1
ATOM 1034 O O . SER A 1 144 ? -5.707 -5.572 6.234 1.00 91.00 144 SER A O 1
ATOM 1036 N N . LYS A 1 145 ? -3.731 -6.545 5.799 1.00 90.44 145 LYS A N 1
ATOM 1037 C CA . LYS A 1 145 ? -3.916 -7.630 6.782 1.00 90.44 145 LYS A CA 1
ATOM 1038 C C . LYS A 1 145 ? -4.092 -7.105 8.207 1.00 90.44 145 LYS A C 1
ATOM 1040 O O . LYS A 1 145 ? -5.058 -7.486 8.867 1.00 90.44 145 LYS A O 1
ATOM 1045 N N . LEU A 1 146 ? -3.203 -6.219 8.660 1.00 90.69 146 LEU A N 1
ATOM 1046 C CA . LEU A 1 146 ? -3.247 -5.650 10.013 1.00 90.69 146 LEU A CA 1
ATOM 1047 C C . LEU A 1 146 ? -4.545 -4.868 10.261 1.00 90.69 146 LEU A C 1
ATOM 1049 O O . LEU A 1 146 ? -5.191 -5.016 11.298 1.00 90.69 146 LEU A O 1
ATOM 1053 N N . VAL A 1 147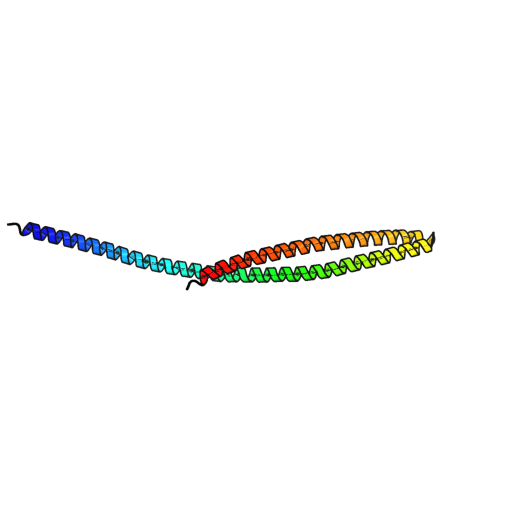 ? -4.964 -4.068 9.281 1.00 90.62 147 VAL A N 1
ATOM 1054 C CA . VAL A 1 147 ? -6.205 -3.289 9.349 1.00 90.62 147 VAL A CA 1
ATOM 1055 C C . VAL A 1 147 ? -7.435 -4.206 9.353 1.00 90.62 147 VAL A C 1
ATOM 1057 O O . VAL A 1 147 ? -8.381 -3.967 10.105 1.00 90.62 147 VAL A O 1
ATOM 1060 N N . ASN A 1 148 ? -7.423 -5.296 8.584 1.00 87.19 148 ASN A N 1
ATOM 1061 C CA . ASN A 1 148 ? -8.503 -6.285 8.579 1.00 87.19 148 ASN A CA 1
ATOM 1062 C C . ASN A 1 148 ? -8.625 -7.006 9.937 1.00 87.19 148 ASN A C 1
ATOM 1064 O O . ASN A 1 148 ? -9.729 -7.161 10.465 1.00 87.19 148 ASN A O 1
ATOM 1068 N N . GLU A 1 149 ? -7.506 -7.386 10.559 1.00 87.75 149 GLU A N 1
ATOM 1069 C CA . GLU A 1 149 ? -7.489 -7.947 11.920 1.00 87.75 149 GLU A CA 1
ATOM 1070 C C . GLU A 1 149 ? -8.028 -6.959 12.968 1.00 87.75 149 GLU A C 1
ATOM 1072 O O . GLU A 1 149 ? -8.861 -7.328 13.809 1.00 87.75 149 GLU A O 1
ATOM 1077 N N . ALA A 1 150 ? -7.640 -5.683 12.877 1.00 85.69 150 ALA A N 1
ATOM 1078 C CA . ALA A 1 150 ? -8.198 -4.626 13.717 1.00 85.69 150 ALA A CA 1
ATOM 1079 C C . ALA A 1 150 ? -9.720 -4.489 13.514 1.00 85.69 150 ALA A C 1
ATOM 1081 O O . ALA A 1 150 ? -10.480 -4.450 14.485 1.00 85.69 150 ALA A O 1
ATOM 1082 N N . GLY A 1 151 ? -10.189 -4.519 12.263 1.00 85.81 151 GLY A N 1
ATOM 1083 C CA . GLY A 1 151 ? -11.611 -4.471 11.918 1.00 85.81 151 GLY A CA 1
ATOM 1084 C C . GLY A 1 151 ? -12.423 -5.635 12.488 1.00 85.81 151 GLY A C 1
ATOM 1085 O O . GLY A 1 151 ? -13.527 -5.429 13.002 1.00 85.81 151 GLY A O 1
ATOM 1086 N N . LYS A 1 152 ? -11.873 -6.856 12.468 1.00 83.81 152 LYS A N 1
ATOM 1087 C CA . LYS A 1 152 ? -12.498 -8.033 13.099 1.00 83.81 152 LYS A CA 1
ATOM 1088 C C . LYS A 1 152 ? -12.631 -7.861 14.611 1.00 83.81 152 LYS A C 1
ATOM 1090 O O . LYS A 1 152 ? -13.680 -8.181 15.164 1.00 83.81 152 LYS A O 1
ATOM 1095 N N . THR A 1 153 ? -11.612 -7.307 15.266 1.00 81.62 153 THR A N 1
ATOM 1096 C CA . THR A 1 153 ? -11.622 -7.060 16.719 1.00 81.62 153 THR A CA 1
ATOM 1097 C C . THR A 1 153 ? -12.699 -6.046 17.113 1.00 81.62 153 THR A C 1
ATOM 1099 O O . THR A 1 153 ? -13.413 -6.243 18.098 1.00 81.62 153 THR A O 1
ATOM 1102 N N . ILE A 1 154 ? -12.873 -4.994 16.308 1.00 80.94 154 ILE A N 1
ATOM 1103 C CA . ILE A 1 154 ? -13.905 -3.970 16.515 1.00 80.94 154 ILE A CA 1
ATOM 1104 C C . ILE A 1 154 ? -15.311 -4.560 16.314 1.00 80.94 154 ILE A C 1
ATOM 1106 O O . ILE A 1 154 ? -16.182 -4.358 17.160 1.00 80.94 154 ILE A O 1
ATOM 1110 N N . LYS A 1 155 ? -15.530 -5.365 15.260 1.00 67.62 155 LYS A N 1
ATOM 1111 C CA . LYS A 1 155 ? -16.816 -6.055 15.036 1.00 67.62 155 LYS A CA 1
ATOM 1112 C C . LYS A 1 155 ? -17.148 -7.067 16.132 1.00 67.62 155 LYS A C 1
ATOM 1114 O O . LYS A 1 155 ? -18.303 -7.161 16.538 1.00 67.62 155 LYS A O 1
ATOM 1119 N N . HIS A 1 156 ? -16.160 -7.805 16.636 1.00 58.41 156 HIS A N 1
ATOM 1120 C CA . HIS A 1 156 ? -16.402 -8.829 17.652 1.00 58.41 156 HIS A CA 1
ATOM 1121 C C . HIS A 1 156 ? -16.863 -8.232 18.991 1.00 58.41 156 HIS A C 1
ATOM 1123 O O . HIS A 1 156 ? -17.692 -8.830 19.670 1.00 58.4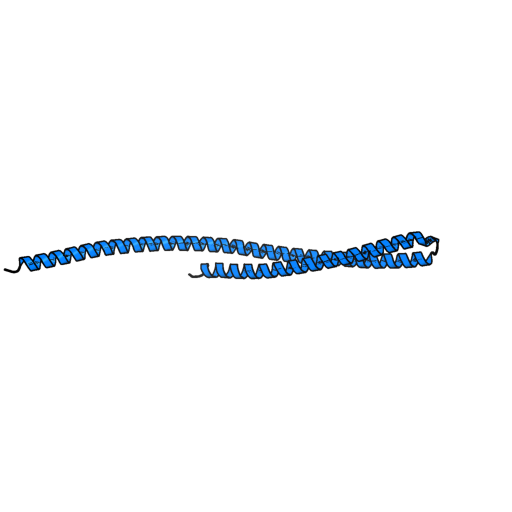1 156 HIS A O 1
ATOM 1129 N N . ARG A 1 157 ? -16.413 -7.016 19.332 1.00 52.84 157 ARG A N 1
ATOM 1130 C CA . ARG A 1 157 ? -16.881 -6.282 20.521 1.00 52.84 157 ARG A CA 1
ATOM 1131 C C . ARG A 1 157 ? -18.257 -5.622 20.357 1.00 52.84 157 ARG A C 1
ATOM 1133 O O . ARG A 1 157 ? -18.862 -5.284 21.367 1.00 52.84 157 ARG A O 1
ATOM 1140 N N . GLY A 1 158 ? -18.759 -5.470 19.128 1.00 49.28 158 GLY A N 1
ATOM 1141 C CA . GLY A 1 158 ? -20.114 -4.970 18.848 1.00 49.28 158 GLY A CA 1
ATOM 1142 C C . GLY A 1 158 ? -21.184 -6.064 18.721 1.00 49.28 158 GLY A C 1
ATOM 1143 O O . GLY A 1 158 ? -22.364 -5.791 18.910 1.00 49.28 158 GLY A O 1
ATOM 1144 N N . ALA A 1 159 ? -20.788 -7.308 18.429 1.00 42.81 159 ALA A N 1
ATOM 1145 C CA . ALA A 1 159 ? -21.705 -8.429 18.186 1.00 42.81 159 ALA A CA 1
ATOM 1146 C C . ALA A 1 159 ? -22.031 -9.274 19.434 1.00 42.81 159 ALA A C 1
ATOM 1148 O O . ALA A 1 159 ? -22.721 -10.282 19.320 1.00 42.81 159 ALA A O 1
ATOM 1149 N N . GLY A 1 160 ? -21.546 -8.884 20.617 1.00 42.19 160 GLY A N 1
ATOM 1150 C CA . GLY A 1 160 ? -21.924 -9.498 21.892 1.00 42.19 160 GLY A CA 1
ATOM 1151 C C . GLY A 1 160 ? -23.309 -9.039 22.352 1.00 42.19 160 GLY A C 1
ATOM 1152 O O . GLY A 1 160 ? -23.419 -8.347 23.361 1.00 42.19 160 GLY A O 1
ATOM 1153 N N . ARG A 1 161 ? -24.344 -9.377 21.582 1.00 39.53 161 ARG A N 1
ATOM 1154 C CA . ARG A 1 161 ? -25.746 -9.387 22.011 1.00 39.53 161 ARG A CA 1
ATOM 1155 C C . ARG A 1 161 ? -26.290 -10.796 21.870 1.00 39.53 161 ARG A C 1
ATOM 1157 O O . ARG A 1 161 ? -25.938 -11.449 20.865 1.00 39.53 161 ARG A O 1
#

InterPro domains:
  IPR004089 Methyl-accepting chemotaxis protein (MCP) signalling domain [PF00015] (39-155)
  IPR004089 Methyl-accepting chemotaxis protein (MCP) signalling domain [PS50111] (1-155)
  IPR004089 Methyl-accepting chemotaxis protein (MCP) signalling domain [SM00283] (5-157)
  IPR004090 Chemotaxis methyl-accepting receptor [PR00260] (2-31)
  IPR004090 Chemotaxis methyl-accepting receptor [PR00260] (79-106)
  IPR004090 Chemotaxis methyl-accepting receptor [PR00260] (108-137)

Secondary structure (DSSP, 8-state):
--HHHHHHHHHHHHHHHHHHHHHHHHHHHHHHHHHHHHHHHHHHHHHHHHHHHHHHHHHHHHHHHHHHHHHHHHHHHHHHHHHHHHHHHHHHHHHHHHHHTGGGGHHHHHHHHHHHHHHHHHHHHHHHHHHHHHHHHHHHHHHHHHHHHHHHHHHHHH---

Sequence (161 aa):
MTWPSRTEEQASALEQTASSMEEMTATVKQNAENAQSASQLANTASRSAEQGGAVVAQVVETMDGISSSANKITDIIGVIDSIAFQTNILALNAAVEAARAGDQGRGFAVVAGEVRSLAQRSASAAKEIKELIEDSVNQVASGSKLVNEAGKTIKHRGAGR

Solvent-accessible surface area (backbone atoms only — not comparable to full-atom values): 8181 Å² total; per-residue (Å²): 143,65,67,67,62,56,52,51,52,52,51,52,52,48,50,53,49,51,53,51,51,51,53,48,50,52,49,54,53,51,50,52,53,50,51,52,50,50,51,54,50,51,55,50,53,42,53,52,34,54,53,50,37,51,55,41,50,54,51,45,55,50,42,53,52,50,45,55,51,46,53,54,48,48,55,52,38,53,52,52,33,52,50,19,53,51,44,30,51,52,18,50,54,44,31,53,52,16,60,72,52,45,84,82,13,53,70,51,31,53,52,18,50,54,48,27,53,50,18,53,52,48,32,52,51,33,51,54,51,45,53,55,47,53,53,50,43,53,51,42,53,53,50,41,53,54,48,51,54,52,35,51,56,37,49,58,73,61,60,80,118

Mean predicted aligned error: 8.98 Å

Foldseek 3Di:
DCVVVVVVVVVVVVVVVVVVVVVVVVVVVVVVVVVVVVVVVLVVLLVVLVVLLVVLVVLLVVLVVLLVVLVVLLVVLVVQLVVLVVQLVVLVVQLVVLVVVPPVSPVSNVVSVVSNVVSVVSNVVSVVVNVVSVVVSVVSVVVSVVSVVVSVVSVVSNPPD

Radius of gyration: 40.96 Å; Cα contacts (8 Å, |Δi|>4): 89; chains: 1; bounding box: 76×20×131 Å

pLDDT: mean 90.1, std 11.57, range [39.53, 98.25]